Protein AF-A0A7M4EEM3-F1 (afdb_monomer_lite)

Radius of gyration: 12.32 Å; chains: 1; bounding box: 24×28×30 Å

pLDDT: mean 73.7, std 17.51, range [33.91, 92.12]

Sequence (66 aa):
MHPDLSPHKHTEECNLIISLLRKCHKEHNILKFFGHCNDIDREMRKCLKKELTNVEMVEQVLWRWR

Structure (mmCIF, N/CA/C/O backbone):
data_AF-A0A7M4EEM3-F1
#
_entry.id   AF-A0A7M4EEM3-F1
#
loop_
_atom_site.group_PDB
_atom_site.id
_atom_site.type_symbol
_atom_site.label_atom_id
_atom_site.label_alt_id
_atom_site.label_comp_id
_atom_site.label_asym_id
_atom_site.label_entity_id
_atom_site.label_seq_i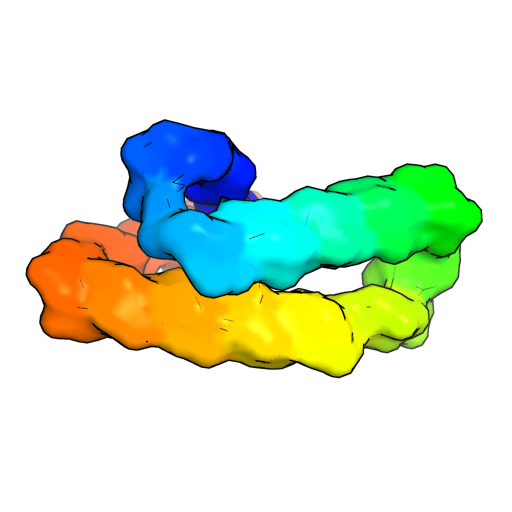d
_atom_site.pdbx_PDB_ins_code
_atom_site.Cartn_x
_atom_site.Cartn_y
_atom_site.Cartn_z
_atom_site.occupancy
_atom_site.B_iso_or_equiv
_atom_site.auth_seq_id
_atom_site.auth_comp_id
_atom_site.auth_asym_id
_atom_site.auth_atom_id
_atom_site.pdbx_PDB_model_num
ATOM 1 N N . MET A 1 1 ? 0.894 9.428 -5.277 1.00 49.81 1 MET A N 1
ATOM 2 C CA . MET A 1 1 ? 1.556 9.686 -3.980 1.00 49.81 1 MET A CA 1
ATOM 3 C C . MET A 1 1 ? 0.714 9.047 -2.888 1.00 49.81 1 MET A C 1
ATOM 5 O O . MET A 1 1 ? -0.486 9.291 -2.873 1.00 49.81 1 MET A O 1
ATOM 9 N N . HIS A 1 2 ? 1.307 8.195 -2.050 1.00 47.84 2 HIS A N 1
ATOM 10 C CA . HIS A 1 2 ? 0.628 7.529 -0.928 1.00 47.84 2 HIS A CA 1
ATOM 11 C C . HIS A 1 2 ? 0.826 8.336 0.370 1.00 47.84 2 HIS A C 1
ATOM 13 O O . HIS A 1 2 ? 1.791 9.105 0.435 1.00 47.84 2 HIS A O 1
ATOM 19 N N . PRO A 1 3 ? -0.062 8.195 1.375 1.00 61.25 3 PRO A N 1
ATOM 20 C CA . PRO A 1 3 ? 0.166 8.732 2.719 1.00 61.25 3 PRO A CA 1
ATOM 21 C C . PRO A 1 3 ? 1.418 8.112 3.361 1.00 61.25 3 PRO A C 1
ATOM 23 O O . PRO A 1 3 ? 2.089 7.277 2.759 1.00 61.25 3 PRO A O 1
ATOM 26 N N . ASP A 1 4 ? 1.760 8.542 4.572 1.00 62.62 4 ASP A N 1
ATOM 27 C CA . ASP A 1 4 ? 2.916 8.014 5.295 1.00 62.62 4 ASP A CA 1
ATOM 28 C C . ASP A 1 4 ? 2.739 6.519 5.617 1.00 62.62 4 ASP A C 1
ATOM 30 O O . ASP A 1 4 ? 2.037 6.162 6.556 1.00 62.62 4 ASP A O 1
ATOM 34 N N . LEU A 1 5 ? 3.387 5.664 4.818 1.00 69.25 5 LEU A N 1
ATOM 35 C CA . LEU A 1 5 ? 3.375 4.198 4.923 1.00 69.25 5 LEU A CA 1
ATOM 36 C C . LEU A 1 5 ? 4.396 3.678 5.950 1.00 69.25 5 LEU A C 1
ATOM 38 O O . LEU A 1 5 ? 5.082 2.673 5.727 1.00 69.25 5 LEU A O 1
ATOM 42 N N . SER A 1 6 ? 4.601 4.425 7.030 1.00 75.50 6 SER A N 1
ATOM 43 C CA . SER A 1 6 ? 5.584 4.067 8.041 1.00 75.50 6 SER A CA 1
ATOM 44 C C . SER A 1 6 ? 5.109 2.862 8.862 1.00 75.50 6 SER A C 1
ATOM 46 O O . SER A 1 6 ? 4.001 2.886 9.395 1.00 75.50 6 SER A O 1
ATOM 48 N N . PRO A 1 7 ? 5.944 1.821 9.039 1.00 71.19 7 PRO A N 1
ATOM 49 C CA . PRO A 1 7 ? 5.482 0.523 9.530 1.00 71.19 7 PRO A CA 1
ATOM 50 C C . PRO A 1 7 ? 4.984 0.512 10.984 1.00 71.19 7 PRO A C 1
ATOM 52 O O . PRO A 1 7 ? 4.335 -0.427 11.423 1.00 71.19 7 PRO A O 1
ATOM 55 N N . HIS A 1 8 ? 5.262 1.566 11.749 1.00 70.25 8 HIS A N 1
ATOM 56 C CA . HIS A 1 8 ? 4.796 1.715 13.128 1.00 70.25 8 HIS A CA 1
ATOM 57 C C . HIS A 1 8 ? 3.364 2.265 13.240 1.00 70.25 8 HIS A C 1
ATOM 59 O O . HIS A 1 8 ? 2.836 2.335 14.345 1.00 70.25 8 HIS A O 1
ATOM 65 N N . LYS A 1 9 ? 2.744 2.693 12.132 1.00 72.56 9 LYS A N 1
ATOM 66 C CA . LYS A 1 9 ? 1.400 3.302 12.128 1.00 72.56 9 LYS A CA 1
ATOM 67 C C . LYS A 1 9 ? 0.296 2.355 11.676 1.00 72.56 9 LYS A C 1
ATOM 69 O O . LYS A 1 9 ? -0.874 2.709 11.769 1.00 72.56 9 LYS A O 1
ATOM 74 N N . HIS A 1 10 ? 0.673 1.180 11.189 1.00 77.12 10 HIS A N 1
ATOM 75 C CA . HIS A 1 10 ? -0.240 0.236 10.576 1.00 77.12 10 HIS A CA 1
ATOM 76 C C . HIS A 1 10 ? -0.260 -1.079 11.344 1.00 77.12 10 HIS A C 1
ATOM 78 O O . HIS A 1 10 ? 0.704 -1.464 12.010 1.00 77.12 10 HIS A O 1
ATOM 84 N N . THR A 1 11 ? -1.372 -1.783 11.217 1.00 85.06 11 THR A N 1
ATOM 85 C CA . THR A 1 11 ? -1.511 -3.171 11.655 1.00 85.06 11 THR A CA 1
ATOM 86 C C . THR A 1 11 ? -0.533 -4.080 10.905 1.00 85.06 11 THR A C 1
ATOM 88 O O . THR A 1 11 ? -0.079 -3.767 9.802 1.00 85.06 11 THR A O 1
ATOM 91 N N . GLU A 1 12 ? -0.204 -5.233 11.490 1.00 86.56 12 GLU A N 1
ATOM 92 C CA . GLU A 1 12 ? 0.736 -6.193 10.896 1.00 86.56 12 GLU A CA 1
ATOM 93 C C . GLU A 1 12 ? 0.318 -6.626 9.478 1.00 86.56 12 GLU A C 1
ATOM 95 O O . GLU A 1 12 ? 1.141 -6.651 8.562 1.00 86.56 12 GLU A O 1
ATOM 100 N N . GLU A 1 13 ? -0.981 -6.842 9.260 1.00 86.19 13 GLU A N 1
ATOM 101 C CA . GLU A 1 13 ? -1.543 -7.180 7.947 1.00 86.19 13 GLU A CA 1
ATOM 102 C C . GLU A 1 13 ? -1.314 -6.069 6.909 1.00 86.19 13 GLU A C 1
ATOM 104 O O . GLU A 1 13 ? -0.896 -6.324 5.777 1.00 86.19 13 GLU A O 1
ATOM 109 N N . CYS A 1 14 ? -1.540 -4.814 7.300 1.00 86.56 14 CYS A N 1
ATOM 110 C CA . CYS A 1 14 ? -1.339 -3.662 6.425 1.00 86.56 14 CYS A CA 1
ATOM 111 C C . CYS A 1 14 ? 0.153 -3.447 6.116 1.00 86.56 14 CYS A C 1
ATOM 113 O O . CYS A 1 14 ? 0.513 -3.139 4.977 1.00 86.56 14 CYS A O 1
ATOM 115 N N . ASN A 1 15 ? 1.036 -3.682 7.090 1.00 88.50 15 ASN A N 1
ATOM 116 C CA . ASN A 1 15 ? 2.486 -3.585 6.918 1.00 88.50 15 ASN A CA 1
ATOM 117 C C . ASN A 1 15 ? 3.041 -4.566 5.884 1.00 88.50 15 ASN A C 1
ATOM 119 O O . ASN A 1 15 ? 3.925 -4.205 5.099 1.00 88.50 15 ASN A O 1
ATOM 123 N N . LEU A 1 16 ? 2.506 -5.787 5.845 1.00 91.06 16 LEU A N 1
ATOM 124 C CA . LEU A 1 16 ? 2.882 -6.776 4.835 1.00 91.06 16 LEU A CA 1
ATOM 125 C C . 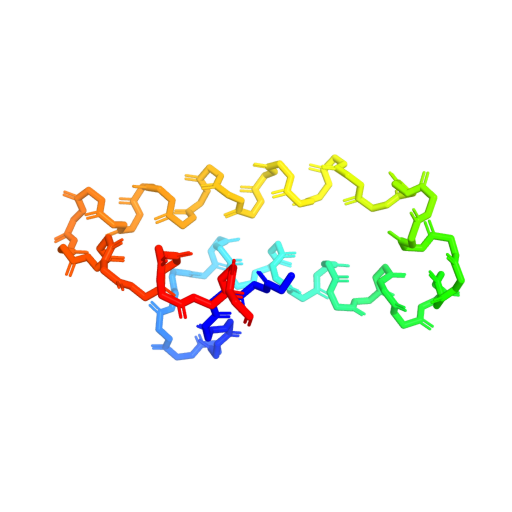LEU A 1 16 ? 2.556 -6.273 3.424 1.00 91.06 16 LEU A C 1
ATOM 127 O O . LEU A 1 16 ? 3.413 -6.315 2.540 1.00 91.06 16 LEU A O 1
ATOM 131 N N . ILE A 1 17 ? 1.360 -5.717 3.222 1.00 89.62 17 ILE A N 1
ATOM 132 C CA . ILE A 1 17 ? 0.933 -5.189 1.919 1.00 89.62 17 ILE A CA 1
ATOM 133 C C . ILE A 1 17 ? 1.774 -3.974 1.506 1.00 89.62 17 ILE A C 1
ATOM 135 O O . ILE A 1 17 ? 2.193 -3.866 0.353 1.00 89.62 17 ILE A O 1
ATOM 139 N N . ILE A 1 18 ? 2.098 -3.087 2.447 1.00 88.50 18 ILE A N 1
ATOM 140 C CA . ILE A 1 18 ? 2.989 -1.942 2.213 1.00 88.50 18 ILE A CA 1
ATOM 141 C C . ILE A 1 18 ? 4.388 -2.402 1.783 1.00 88.50 18 ILE A C 1
ATOM 143 O O . ILE A 1 18 ? 4.976 -1.832 0.858 1.00 88.50 18 ILE A O 1
ATOM 147 N N . SER A 1 19 ? 4.926 -3.436 2.433 1.00 90.06 19 SER A N 1
ATOM 148 C CA . SER A 1 19 ? 6.220 -4.026 2.076 1.00 90.06 19 SER A CA 1
ATOM 149 C C . SER A 1 19 ? 6.202 -4.601 0.656 1.00 90.06 19 SER A C 1
ATOM 151 O O . SER A 1 19 ? 7.101 -4.319 -0.142 1.00 90.06 19 SER A O 1
ATOM 153 N N . LEU A 1 20 ? 5.132 -5.318 0.294 1.00 90.44 20 LEU A N 1
ATOM 154 C CA . LEU A 1 20 ? 4.927 -5.845 -1.058 1.00 90.44 20 LEU A CA 1
ATOM 155 C C . LEU A 1 20 ? 4.822 -4.732 -2.103 1.00 90.44 20 LEU A C 1
ATOM 157 O O . LEU A 1 20 ? 5.452 -4.824 -3.156 1.00 90.44 20 LEU A O 1
ATOM 161 N N . LEU A 1 21 ? 4.104 -3.647 -1.806 1.00 88.50 21 LEU A N 1
ATOM 162 C CA . LEU A 1 21 ? 3.994 -2.503 -2.710 1.00 88.50 21 LEU A CA 1
ATOM 163 C C . LEU A 1 21 ? 5.353 -1.824 -2.922 1.00 88.50 21 LEU A C 1
ATOM 165 O O . LEU A 1 21 ? 5.724 -1.507 -4.053 1.00 88.50 21 LEU A O 1
ATOM 169 N N . ARG A 1 22 ? 6.136 -1.645 -1.848 1.00 87.12 22 ARG A N 1
ATOM 170 C CA . ARG A 1 22 ? 7.506 -1.110 -1.924 1.00 87.12 22 ARG A CA 1
ATOM 171 C C . ARG A 1 22 ? 8.411 -2.001 -2.765 1.00 87.12 22 ARG A C 1
ATOM 173 O O . ARG A 1 22 ? 9.184 -1.477 -3.566 1.00 87.12 22 ARG A O 1
ATOM 180 N N . LYS A 1 23 ? 8.303 -3.322 -2.610 1.00 90.94 23 LYS A N 1
ATOM 181 C CA . LYS A 1 23 ? 9.040 -4.291 -3.425 1.00 90.94 23 LYS A CA 1
ATOM 182 C C . LYS A 1 23 ? 8.637 -4.188 -4.898 1.00 90.94 23 LYS A C 1
ATOM 184 O O . LYS A 1 23 ? 9.515 -3.996 -5.734 1.00 90.94 23 LYS A O 1
ATOM 189 N N . CYS A 1 24 ? 7.336 -4.174 -5.192 1.00 89.69 24 CYS A N 1
ATOM 190 C CA . CYS A 1 24 ? 6.821 -4.028 -6.553 1.00 89.69 24 CYS A CA 1
ATOM 191 C C . CYS A 1 24 ? 7.317 -2.729 -7.198 1.00 89.69 24 CYS A C 1
ATOM 193 O O . CYS A 1 24 ? 7.880 -2.754 -8.283 1.00 89.69 24 CYS A O 1
ATOM 195 N N . HIS A 1 25 ? 7.236 -1.589 -6.508 1.00 87.38 25 HIS A N 1
ATOM 196 C CA . HIS A 1 25 ? 7.758 -0.322 -7.033 1.00 87.38 25 HIS A CA 1
ATOM 197 C C . HIS A 1 25 ? 9.278 -0.313 -7.230 1.00 87.38 25 HIS A C 1
ATOM 199 O O . HIS A 1 25 ? 9.759 0.377 -8.129 1.00 87.38 25 HIS A O 1
ATOM 205 N N . LYS A 1 26 ? 10.033 -1.047 -6.405 1.00 88.62 26 LYS A N 1
ATOM 206 C CA . LYS A 1 26 ? 11.491 -1.163 -6.523 1.00 88.62 26 LYS A CA 1
ATOM 207 C C . LYS A 1 26 ? 11.895 -2.009 -7.732 1.00 88.62 26 LYS A C 1
ATOM 209 O O . LYS A 1 26 ? 12.819 -1.626 -8.443 1.00 88.62 26 LYS A O 1
ATOM 214 N N . GLU A 1 27 ? 11.201 -3.119 -7.967 1.00 92.12 27 GLU A N 1
ATOM 215 C CA . GLU A 1 27 ? 11.434 -4.023 -9.104 1.00 92.12 27 GLU A CA 1
ATOM 216 C C . GLU A 1 27 ? 10.918 -3.415 -10.418 1.00 92.12 27 GLU A C 1
ATOM 218 O O . GLU A 1 27 ? 11.579 -3.463 -11.452 1.00 92.12 27 GLU A O 1
ATOM 223 N N . HIS A 1 28 ? 9.769 -2.745 -10.358 1.00 87.00 28 HIS A N 1
ATOM 224 C CA . HIS A 1 28 ? 9.020 -2.236 -11.501 1.00 87.00 28 HIS A CA 1
ATOM 225 C C . HIS A 1 28 ? 9.004 -0.704 -11.516 1.00 87.00 28 HIS A C 1
ATOM 227 O O . HIS A 1 28 ? 7.959 -0.064 -11.609 1.00 87.00 28 HIS A O 1
ATOM 233 N N . ASN A 1 29 ? 10.186 -0.087 -11.440 1.00 77.88 29 ASN A N 1
ATOM 234 C CA . ASN A 1 29 ? 10.335 1.362 -11.248 1.00 77.88 29 ASN A CA 1
ATOM 235 C C . ASN A 1 29 ? 9.695 2.235 -12.343 1.00 77.88 29 ASN A C 1
ATOM 237 O O . ASN A 1 29 ? 9.291 3.360 -12.059 1.00 77.88 29 ASN A O 1
ATOM 241 N N . ILE A 1 30 ? 9.597 1.730 -13.574 1.00 83.44 30 ILE A N 1
ATOM 242 C CA . ILE A 1 30 ? 8.916 2.397 -14.697 1.00 83.44 30 ILE A CA 1
ATOM 243 C C . ILE A 1 30 ? 7.463 1.918 -14.783 1.00 83.44 30 ILE A C 1
ATOM 245 O O . ILE A 1 30 ? 6.529 2.707 -14.881 1.00 83.44 30 ILE A O 1
ATOM 249 N N . LEU A 1 31 ? 7.271 0.606 -14.674 1.00 83.00 31 LEU A N 1
ATOM 250 C CA . LEU A 1 31 ? 5.981 -0.070 -14.785 1.00 83.00 31 LEU A CA 1
ATOM 251 C C . LEU A 1 31 ? 4.996 0.296 -13.657 1.00 83.00 31 LEU A C 1
ATOM 253 O O . LEU A 1 31 ? 3.787 0.190 -13.851 1.00 83.00 31 LEU A O 1
ATOM 257 N N . LYS A 1 32 ? 5.475 0.830 -12.525 1.00 75.50 32 LYS A N 1
ATOM 258 C CA . LYS A 1 32 ? 4.627 1.431 -11.482 1.00 75.50 32 LYS A CA 1
ATOM 259 C C . LYS A 1 32 ? 3.762 2.574 -12.018 1.00 75.50 32 LYS A C 1
ATOM 261 O O . LYS A 1 32 ? 2.634 2.738 -11.573 1.00 75.50 32 LYS A O 1
ATOM 266 N N . PHE A 1 33 ? 4.258 3.328 -13.003 1.00 77.00 33 PHE A N 1
ATOM 267 C CA . PHE A 1 33 ? 3.498 4.399 -13.654 1.00 77.00 33 PHE A CA 1
ATOM 268 C C . PHE A 1 33 ? 2.501 3.867 -14.689 1.00 77.00 33 PHE A C 1
ATOM 270 O O . PHE A 1 33 ? 1.513 4.532 -14.979 1.00 77.00 33 PHE A O 1
ATOM 277 N N . PHE A 1 34 ? 2.719 2.650 -15.193 1.00 84.94 34 PHE A N 1
ATOM 278 C CA . PHE A 1 34 ? 1.807 1.946 -16.099 1.00 84.94 34 PHE A CA 1
ATOM 279 C C . PHE A 1 34 ? 0.766 1.090 -15.358 1.00 84.94 34 PHE A C 1
ATOM 281 O O . PHE A 1 34 ? 0.020 0.346 -15.986 1.00 84.94 34 PHE A O 1
ATOM 288 N N . GLY A 1 35 ? 0.699 1.188 -14.025 1.00 83.69 35 GLY A N 1
ATOM 289 C CA . GLY A 1 35 ? -0.299 0.486 -13.217 1.00 83.69 35 GLY A CA 1
ATOM 290 C C . GLY A 1 35 ? 0.031 -0.976 -12.912 1.00 83.69 35 GLY A C 1
ATOM 291 O O . GLY A 1 35 ? -0.846 -1.711 -12.474 1.00 83.69 35 GLY A O 1
ATOM 292 N N . HIS A 1 36 ? 1.283 -1.409 -13.087 1.00 86.12 36 HIS A N 1
ATOM 293 C CA . HIS A 1 36 ? 1.691 -2.800 -12.839 1.00 86.12 36 HIS A CA 1
ATOM 294 C C . HIS A 1 36 ? 1.477 -3.260 -11.387 1.00 86.12 36 HIS A C 1
ATOM 296 O O . HIS A 1 36 ? 1.235 -4.432 -11.135 1.00 86.12 36 HIS A O 1
ATOM 302 N N . CYS A 1 37 ? 1.521 -2.329 -10.431 1.00 85.81 37 CYS A N 1
ATOM 303 C CA . CYS A 1 37 ? 1.307 -2.611 -9.011 1.00 85.81 37 CYS A CA 1
ATOM 304 C C . CYS A 1 37 ? -0.111 -2.227 -8.531 1.00 85.81 37 CYS A C 1
ATOM 306 O O . CYS A 1 37 ? -0.329 -2.117 -7.325 1.00 85.81 37 CYS A O 1
ATOM 308 N N . ASN A 1 38 ? -1.073 -1.996 -9.440 1.00 85.75 38 ASN A N 1
ATOM 309 C CA . ASN A 1 38 ? -2.413 -1.494 -9.090 1.00 85.75 38 ASN A CA 1
ATOM 310 C C . ASN A 1 38 ? -3.203 -2.431 -8.173 1.00 85.75 38 ASN A C 1
ATOM 312 O O . ASN A 1 38 ? -3.945 -1.953 -7.316 1.00 85.75 38 ASN A O 1
ATOM 316 N N . ASP A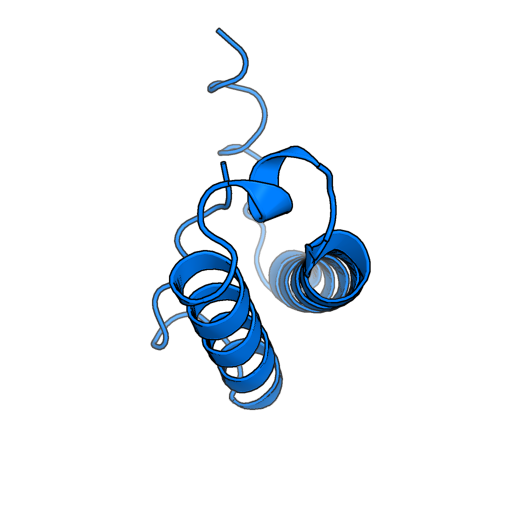 1 39 ? -3.045 -3.745 -8.322 1.00 89.06 39 ASP A N 1
ATOM 317 C CA . ASP A 1 39 ? -3.743 -4.712 -7.470 1.00 89.06 39 ASP A CA 1
ATOM 318 C C . ASP A 1 39 ? -3.270 -4.603 -6.016 1.00 89.06 39 ASP A C 1
ATOM 320 O O . ASP A 1 39 ? -4.077 -4.559 -5.086 1.00 89.06 39 ASP A O 1
ATOM 324 N N . ILE A 1 40 ? -1.958 -4.443 -5.822 1.00 87.56 40 ILE A N 1
ATOM 325 C CA . ILE A 1 40 ? -1.351 -4.247 -4.502 1.00 87.56 40 ILE A CA 1
ATOM 326 C C . ILE A 1 40 ? -1.743 -2.875 -3.935 1.00 87.56 40 ILE A C 1
ATOM 328 O O . ILE A 1 40 ? -2.076 -2.771 -2.754 1.00 87.56 40 ILE A O 1
ATOM 332 N N . ASP A 1 41 ? -1.776 -1.827 -4.768 1.00 85.06 41 ASP A N 1
ATOM 333 C CA . ASP A 1 41 ? -2.256 -0.498 -4.361 1.00 85.06 41 ASP A CA 1
ATOM 334 C C . ASP A 1 41 ? -3.720 -0.543 -3.895 1.00 85.06 41 ASP A C 1
ATOM 336 O O . ASP A 1 41 ? -4.096 0.102 -2.914 1.00 85.06 41 ASP A O 1
ATOM 340 N N . ARG A 1 42 ? -4.559 -1.349 -4.556 1.00 87.50 42 ARG A N 1
ATOM 341 C CA . ARG A 1 42 ? -5.965 -1.530 -4.185 1.00 87.50 42 ARG A CA 1
ATOM 342 C C . ARG A 1 42 ? -6.108 -2.169 -2.809 1.00 87.50 42 ARG A C 1
ATOM 344 O O . ARG A 1 42 ? -6.910 -1.686 -2.008 1.00 87.50 42 ARG A O 1
ATOM 351 N N . GLU A 1 43 ? -5.341 -3.217 -2.527 1.00 88.88 43 GLU A N 1
ATOM 352 C CA . GLU A 1 43 ? -5.346 -3.867 -1.213 1.00 88.88 43 GLU A CA 1
ATOM 353 C C . GLU A 1 43 ? -4.801 -2.937 -0.127 1.00 88.88 43 GLU A C 1
ATOM 355 O O . GLU A 1 43 ? -5.441 -2.769 0.912 1.00 88.88 43 GLU A O 1
ATOM 360 N N . MET A 1 44 ? -3.711 -2.218 -0.405 1.00 86.75 44 MET A N 1
ATOM 361 C CA . MET A 1 44 ? -3.169 -1.215 0.514 1.00 86.75 44 MET A CA 1
ATOM 362 C C . MET A 1 44 ? -4.222 -0.146 0.849 1.00 86.75 44 MET A C 1
ATOM 364 O O . MET A 1 44 ? -4.402 0.204 2.012 1.00 86.75 44 MET A O 1
ATOM 368 N N . ARG A 1 45 ? -4.984 0.352 -0.135 1.00 84.38 45 ARG A N 1
ATOM 369 C CA . ARG A 1 45 ? -6.065 1.323 0.114 1.00 84.38 45 ARG A CA 1
ATOM 370 C C . ARG A 1 45 ? -7.196 0.758 0.965 1.00 84.38 45 ARG A C 1
ATOM 372 O O . ARG A 1 45 ? -7.738 1.494 1.784 1.00 84.38 45 ARG A O 1
ATOM 379 N N . LYS A 1 46 ? -7.578 -0.511 0.784 1.00 84.69 46 LYS A N 1
ATOM 380 C CA . LYS A 1 46 ? -8.596 -1.157 1.636 1.00 84.69 46 LYS A CA 1
ATOM 381 C C . LYS A 1 46 ? -8.120 -1.229 3.084 1.00 84.69 46 LYS A C 1
ATOM 383 O O . LYS A 1 46 ? -8.887 -0.916 3.988 1.00 84.69 46 LYS A O 1
ATOM 388 N N . CYS A 1 47 ? -6.862 -1.603 3.267 1.00 84.94 47 CYS A N 1
ATOM 389 C CA . CYS A 1 47 ? -6.157 -1.636 4.538 1.00 84.94 47 CYS A CA 1
ATOM 390 C C . CYS A 1 47 ? -6.155 -0.269 5.234 1.00 84.94 47 CYS A C 1
ATOM 392 O O . CYS A 1 47 ? -6.733 -0.126 6.309 1.00 84.94 47 CYS A O 1
ATOM 394 N N . LEU A 1 48 ? -5.660 0.767 4.555 1.00 77.19 48 LEU A N 1
ATOM 395 C CA . LEU A 1 48 ? -5.660 2.136 5.076 1.00 77.19 48 LEU A CA 1
ATOM 396 C C . LEU A 1 48 ? -7.073 2.655 5.358 1.00 77.19 48 LE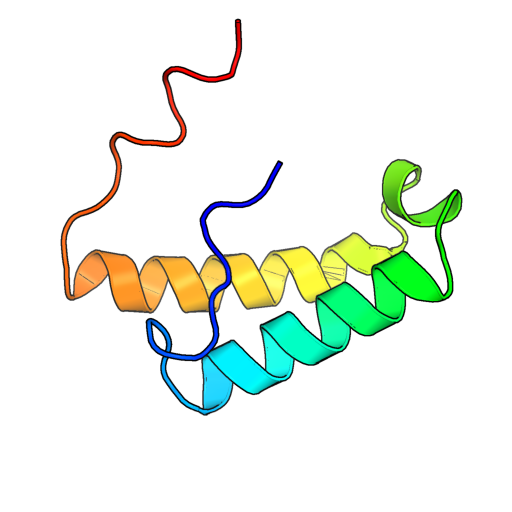U A C 1
ATOM 398 O O . LEU A 1 48 ? -7.290 3.344 6.345 1.00 77.19 48 LEU A O 1
ATOM 402 N N . LYS A 1 49 ? -8.065 2.314 4.526 1.00 78.50 49 LYS A N 1
ATOM 403 C CA . LYS A 1 49 ? -9.459 2.715 4.759 1.00 78.50 49 LYS A CA 1
ATOM 404 C C . LYS A 1 49 ? -10.023 2.097 6.041 1.00 78.50 49 LYS A C 1
ATOM 406 O O . LYS A 1 49 ? -10.743 2.790 6.749 1.00 78.50 49 LYS A O 1
ATOM 411 N N . LYS A 1 50 ? -9.692 0.836 6.343 1.00 80.00 50 LYS A N 1
ATOM 412 C CA . LYS A 1 50 ? -10.083 0.171 7.598 1.00 80.00 50 LYS A CA 1
ATOM 413 C C . LYS A 1 50 ? -9.419 0.814 8.820 1.00 80.00 50 LYS A C 1
ATOM 415 O O . LYS A 1 50 ? -10.049 0.938 9.864 1.00 80.00 50 LYS A O 1
ATOM 420 N N . GLU A 1 51 ? -8.169 1.248 8.686 1.00 72.00 51 GLU A N 1
ATOM 421 C CA . GLU A 1 51 ? -7.459 1.963 9.753 1.00 72.00 51 GLU A CA 1
ATOM 422 C C . GLU A 1 51 ? -8.017 3.376 9.960 1.00 72.00 51 GLU A C 1
ATOM 424 O O . GLU A 1 51 ? -8.215 3.798 11.094 1.00 72.00 51 GLU A O 1
ATOM 429 N N . LEU A 1 52 ? -8.378 4.071 8.878 1.00 67.38 52 LEU A N 1
ATOM 430 C CA . LEU A 1 52 ? -8.974 5.408 8.920 1.00 67.38 52 LEU A CA 1
ATOM 431 C C . LEU A 1 52 ? -10.402 5.430 9.470 1.00 67.38 52 LEU A C 1
ATOM 433 O O . LEU A 1 52 ? -10.801 6.398 10.106 1.00 67.38 52 LEU A O 1
ATOM 437 N N . THR A 1 53 ? -11.183 4.369 9.253 1.00 63.06 53 THR A N 1
ATOM 438 C CA . THR A 1 53 ? -12.476 4.219 9.938 1.00 63.06 53 THR A CA 1
ATOM 439 C C . THR A 1 53 ? -12.318 4.038 11.449 1.00 63.06 53 THR A C 1
ATOM 441 O O . THR A 1 53 ? -13.275 4.280 12.175 1.00 63.06 53 THR A O 1
ATOM 444 N N . ASN A 1 54 ? -11.126 3.653 11.918 1.00 56.62 54 ASN A N 1
ATOM 445 C CA . ASN A 1 54 ? -10.800 3.551 13.339 1.00 56.62 54 ASN A CA 1
ATOM 446 C C . ASN A 1 54 ? -10.089 4.806 13.888 1.00 56.62 54 ASN A C 1
ATOM 448 O O . ASN A 1 54 ? -10.161 5.041 15.091 1.00 56.62 54 ASN A O 1
ATOM 452 N N . VAL A 1 55 ? -9.430 5.619 13.050 1.00 53.50 55 VAL A N 1
ATOM 453 C CA . VAL A 1 55 ? -8.809 6.907 13.421 1.00 53.50 55 VAL A CA 1
ATOM 454 C C . VAL A 1 55 ? -8.890 7.883 12.237 1.00 53.50 55 VAL A C 1
ATOM 456 O O . VAL A 1 55 ? -8.258 7.666 11.205 1.00 53.50 55 VAL A O 1
ATOM 459 N N . GLU A 1 56 ? -9.651 8.972 12.374 1.00 49.06 56 GLU A N 1
ATOM 460 C CA . GLU A 1 56 ? -9.840 10.000 11.339 1.00 49.06 56 GLU A CA 1
ATOM 461 C C . GLU A 1 56 ? -8.512 10.572 10.809 1.00 49.06 56 GLU A C 1
ATOM 463 O O . GLU A 1 56 ? -7.780 11.263 11.514 1.00 49.06 56 GLU A O 1
ATOM 468 N N . MET A 1 57 ? -8.214 10.355 9.526 1.00 46.38 57 MET A N 1
ATOM 469 C CA . MET A 1 57 ? -7.138 11.077 8.835 1.00 46.38 57 MET A CA 1
ATOM 470 C C . MET A 1 57 ? -7.447 11.226 7.336 1.00 46.38 57 MET A C 1
ATOM 472 O O . MET A 1 57 ? -6.738 10.736 6.456 1.00 46.38 57 MET A O 1
ATOM 476 N N . VAL A 1 58 ? -8.565 11.889 7.032 1.00 47.62 58 VAL A N 1
ATOM 477 C CA . VAL A 1 58 ? -9.031 12.120 5.651 1.00 47.62 58 VAL A CA 1
ATOM 478 C C . VAL A 1 58 ? -8.428 13.403 5.036 1.00 47.62 58 VAL A C 1
ATOM 480 O O . VAL A 1 58 ? -8.465 13.585 3.822 1.00 47.62 58 VAL A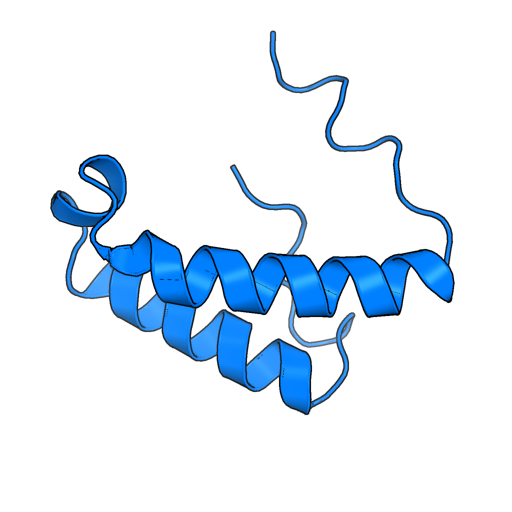 O 1
ATOM 483 N N . GLU A 1 59 ? -7.764 14.265 5.812 1.00 41.09 59 GLU A N 1
ATOM 484 C CA . GLU A 1 59 ? -7.375 15.608 5.336 1.00 41.09 59 GLU A CA 1
ATOM 485 C C . GLU A 1 59 ? -6.000 15.746 4.651 1.00 41.09 59 GLU A C 1
ATOM 487 O O . GLU A 1 59 ? -5.695 16.798 4.096 1.00 41.09 59 GLU A O 1
ATOM 492 N N . GLN A 1 60 ? -5.162 14.706 4.586 1.00 44.16 60 GLN A N 1
ATOM 493 C CA . GLN A 1 60 ? -3.835 14.814 3.939 1.00 44.16 60 GLN A CA 1
ATOM 494 C C . GLN A 1 60 ? -3.858 14.577 2.413 1.00 44.16 60 GLN A C 1
ATOM 496 O O . GLN A 1 60 ? -2.876 14.860 1.726 1.00 44.16 60 GLN A O 1
ATOM 501 N N . VAL A 1 61 ? -4.960 14.058 1.856 1.00 48.69 61 VAL A N 1
ATOM 502 C CA . VAL A 1 61 ? -5.038 13.655 0.435 1.00 48.69 61 VAL A CA 1
ATOM 503 C C . VAL A 1 61 ? -5.637 14.750 -0.459 1.00 48.69 61 VAL A C 1
ATOM 505 O O . VAL A 1 61 ? -5.347 14.780 -1.654 1.00 48.69 61 VAL A O 1
ATOM 508 N N . LEU A 1 62 ? -6.413 15.690 0.094 1.00 42.44 62 LEU A N 1
ATOM 509 C CA . LEU A 1 62 ? -7.075 16.741 -0.694 1.00 42.44 62 LEU A CA 1
ATOM 510 C C . LEU A 1 62 ? -6.191 17.966 -0.996 1.00 42.44 62 LEU A C 1
ATOM 512 O O . LEU A 1 62 ? -6.444 18.648 -1.982 1.00 42.44 62 LEU A O 1
ATOM 516 N N . TRP A 1 63 ? -5.114 18.214 -0.242 1.00 36.97 63 TRP A N 1
ATOM 517 C CA . TRP A 1 63 ? -4.262 19.406 -0.434 1.00 36.97 63 TRP A CA 1
ATOM 518 C C . TRP A 1 63 ? -2.981 19.195 -1.255 1.00 36.97 63 TRP A C 1
ATOM 520 O O . TRP A 1 63 ? -2.204 20.130 -1.429 1.00 36.97 63 TRP A O 1
ATOM 530 N N . ARG A 1 64 ? -2.746 17.992 -1.794 1.00 36.66 64 ARG A N 1
ATOM 531 C CA . ARG A 1 64 ? -1.536 17.679 -2.586 1.00 36.66 64 ARG A CA 1
ATOM 532 C C . ARG A 1 64 ? -1.829 17.284 -4.036 1.00 36.66 64 ARG A C 1
ATOM 534 O O . ARG A 1 64 ? -1.003 16.658 -4.693 1.00 36.66 64 ARG A O 1
ATOM 541 N N . TRP A 1 65 ? -3.020 17.661 -4.502 1.00 36.03 65 TRP A N 1
ATOM 542 C CA . TRP A 1 65 ? -3.403 17.760 -5.915 1.00 36.03 65 TRP A CA 1
ATOM 543 C C . TRP A 1 65 ? -3.332 19.221 -6.410 1.00 36.03 65 TRP A C 1
ATOM 545 O O . TRP A 1 65 ? -4.110 19.637 -7.266 1.00 36.03 65 TRP A O 1
ATOM 555 N N . ARG A 1 66 ? -2.379 19.989 -5.865 1.00 33.91 66 ARG A N 1
ATOM 556 C CA . ARG A 1 66 ? -1.762 21.149 -6.514 1.00 33.91 66 ARG A CA 1
ATOM 557 C C . ARG A 1 66 ? -0.279 20.858 -6.707 1.00 33.91 66 ARG A C 1
ATOM 559 O O . ARG A 1 66 ? 0.284 20.170 -5.823 1.00 33.91 66 ARG A O 1
#

Secondary structure (DSSP, 8-state):
------TTSS-HHHHHHHHHHHHHHHH-TTTTTTTTTHHHHHHHHHHHHHHHTTS---TTSSSS--

Foldseek 3Di:
DDPPLDLVLFDPVLVVLSVVLVVCCVVCVPCVVVCPCVVSVVVNVVRVVVSCVVPPDPPPPVPPVD

Organism: Crocodylus porosus (NCBI:txid8502)

InterPro domains:
  IPR013892 Cytochrome c oxidase biogenesis p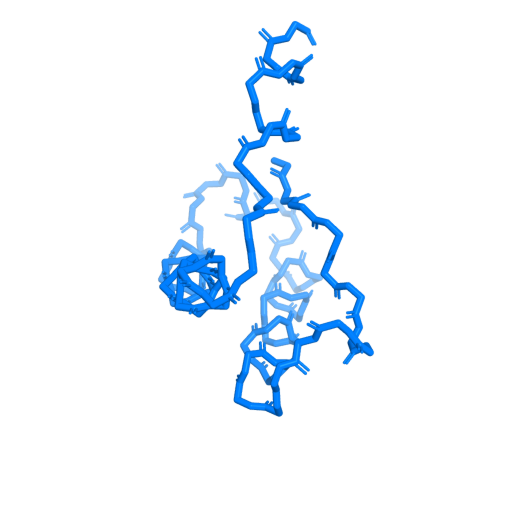rotein Cmc1-like [PF08583] (1-57)